Protein AF-A0A953I2N4-F1 (afdb_monomer)

Nearest PDB structures (foldseek):
  3jso-assembly1_B  TM=8.431E-01  e=2.921E-04  Escherichia coli K-12
  1lea-assembly1_A  TM=8.358E-01  e=4.656E-04  Escherichia coli
  3jsp-assembly1_B  TM=8.397E-01  e=4.656E-04  Escherichia coli K-12
  1leb-assembly1_A  TM=8.315E-01  e=4.356E-04  Escherichia coli
  1jhh-assembly1_A  TM=8.144E-01  e=6.078E-04  Escherichia coli

Secondary structure (DSSP, 8-state):
-----HHHHHHHHHHHHHHHHHHHHHHHHHHHS--HHHHHHHHHHHHHHHHHSSPPPHHHHHHHTT-S-HHHHHHHHHHHHHTTSEEE-SSSS-EEETT---

Radius of gyration: 18.56 Å; Cα contacts (8 Å, |Δi|>4): 96; chains: 1; bounding box: 41×24×60 Å

Sequence (102 aa):
MTLSYPEEALIDSLRRENARLQEENRLLRQLNDLTPAQRRVYQAIAELEQELGYAPTLRQIAERAGLRSTSTVHAHLQRLLQAGLIRRASRTVGYTTRGQAS

pLDDT: mean 81.41, std 12.89, ran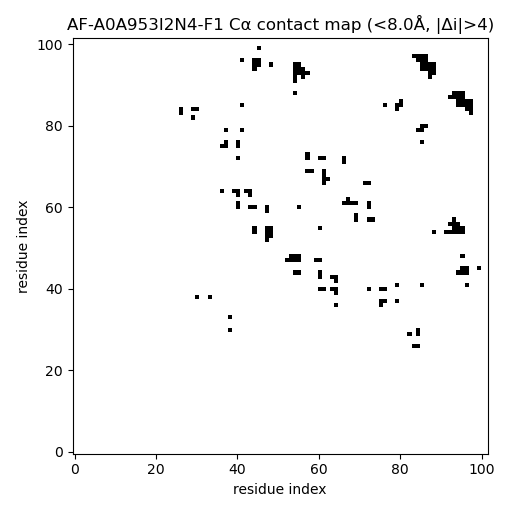ge [36.88, 92.81]

Foldseek 3Di:
DPDDDPVVVVVVVVVVVVVVVVVVVLLVVVLVVDDPLLVLLLVQQAVCCVVVVDFDALVSSCVSSVHPDSVVSVVSVVVCVVSVQWDQDPPDRGIHGDPPDD

Mean predicted aligned error: 8.47 Å

InterPro domains:
  IPR006199 LexA repressor, DNA-binding domain [PF01726] (32-90)
  IPR036388 Winged helix-like DNA-binding domain superfamily [G3DSA:1.10.10.10] (31-99)
  IPR036390 Winged helix DNA-binding domain superfamily [SSF46785] (33-90)

Structure (mmCIF, N/CA/C/O backbone):
data_AF-A0A953I2N4-F1
#
_entry.id   AF-A0A953I2N4-F1
#
loop_
_atom_site.group_PDB
_atom_site.id
_atom_site.type_symbol
_atom_site.label_atom_id
_atom_site.label_alt_id
_atom_site.label_comp_id
_atom_site.label_asym_id
_atom_site.label_entity_id
_atom_site.label_seq_id
_atom_site.pdbx_PDB_ins_code
_atom_site.Cartn_x
_atom_site.Cartn_y
_atom_site.Cartn_z
_atom_site.occupancy
_atom_site.B_iso_or_equiv
_atom_site.auth_seq_id
_atom_site.auth_comp_id
_atom_site.auth_asym_id
_atom_site.auth_atom_id
_atom_site.pdbx_PDB_model_num
ATOM 1 N N . MET A 1 1 ? 28.372 1.581 -45.383 1.00 40.59 1 MET A N 1
ATOM 2 C CA . MET A 1 1 ? 27.722 2.744 -44.741 1.00 40.59 1 MET A CA 1
ATOM 3 C C . MET A 1 1 ? 26.291 2.355 -44.440 1.00 40.59 1 MET A C 1
ATOM 5 O O . MET A 1 1 ? 25.446 2.433 -45.320 1.00 40.59 1 MET A O 1
ATOM 9 N N . THR A 1 2 ? 26.050 1.805 -43.254 1.00 51.09 2 THR A N 1
ATOM 10 C CA . THR A 1 2 ? 24.714 1.399 -42.811 1.00 51.09 2 THR A CA 1
ATOM 11 C C . THR A 1 2 ? 23.889 2.668 -42.638 1.00 51.09 2 THR A C 1
ATOM 13 O O . THR A 1 2 ? 24.232 3.521 -41.822 1.00 51.09 2 THR A O 1
ATOM 16 N N . LEU A 1 3 ? 22.872 2.838 -43.481 1.00 47.47 3 LEU A N 1
ATOM 17 C CA . LEU A 1 3 ? 21.905 3.922 -43.367 1.00 47.47 3 LEU A CA 1
ATOM 18 C C . LEU A 1 3 ? 21.273 3.835 -41.973 1.00 47.47 3 LEU A C 1
ATOM 20 O O . LEU A 1 3 ? 20.705 2.812 -41.605 1.00 47.47 3 LEU A O 1
ATOM 24 N N . SER A 1 4 ? 21.479 4.886 -41.184 1.00 60.59 4 SER A N 1
ATOM 25 C CA . SER A 1 4 ? 20.983 5.023 -39.817 1.00 60.59 4 SER A CA 1
ATOM 26 C C . SER A 1 4 ? 19.455 5.079 -39.856 1.00 60.59 4 SER A C 1
ATOM 28 O O . SER A 1 4 ? 18.898 6.015 -40.428 1.00 60.59 4 SER A O 1
ATOM 30 N N . TYR A 1 5 ? 18.786 4.052 -39.329 1.00 61.53 5 TYR A N 1
ATOM 31 C CA . TYR A 1 5 ? 17.336 3.893 -39.432 1.00 61.53 5 TYR A CA 1
ATOM 32 C C . TYR A 1 5 ? 16.599 4.790 -38.417 1.00 61.53 5 TYR A C 1
ATOM 34 O O . TYR A 1 5 ? 16.678 4.535 -37.215 1.00 61.53 5 TYR A O 1
ATOM 42 N N . PRO A 1 6 ? 15.806 5.785 -38.860 1.00 68.75 6 PRO A N 1
ATOM 43 C CA . PRO A 1 6 ? 14.877 6.511 -37.986 1.00 68.75 6 PRO A CA 1
ATOM 44 C C . PRO A 1 6 ? 13.735 5.614 -37.471 1.00 68.75 6 PRO A C 1
ATOM 46 O O . PRO A 1 6 ? 13.149 5.889 -36.426 1.00 68.75 6 PRO A O 1
ATOM 49 N N . GLU A 1 7 ? 13.442 4.517 -38.175 1.00 68.88 7 GLU A N 1
ATOM 50 C CA . GLU A 1 7 ? 12.411 3.549 -37.788 1.00 68.88 7 GLU A CA 1
ATOM 51 C C . GLU A 1 7 ? 12.805 2.702 -36.573 1.00 68.88 7 GLU A C 1
ATOM 53 O O . GLU A 1 7 ? 11.932 2.358 -35.782 1.00 68.88 7 GLU A O 1
ATOM 58 N N . GLU A 1 8 ? 14.094 2.416 -36.350 1.00 76.06 8 GLU A N 1
ATOM 59 C CA . GLU A 1 8 ? 14.515 1.657 -35.162 1.00 76.06 8 GLU A CA 1
ATOM 60 C C . GLU A 1 8 ? 14.233 2.427 -33.869 1.00 76.06 8 GLU A C 1
ATOM 62 O O . GLU A 1 8 ? 13.704 1.860 -32.914 1.00 76.06 8 GLU A O 1
ATOM 67 N N . ALA A 1 9 ? 14.479 3.741 -33.863 1.00 79.31 9 ALA A N 1
ATOM 68 C CA . ALA A 1 9 ? 14.148 4.598 -32.726 1.00 79.31 9 ALA A CA 1
ATOM 69 C C . ALA A 1 9 ? 12.632 4.636 -32.452 1.00 79.31 9 ALA A C 1
ATOM 71 O O . ALA A 1 9 ? 12.213 4.641 -31.292 1.00 79.31 9 ALA A O 1
ATOM 72 N N . LEU A 1 10 ? 11.805 4.625 -33.506 1.00 82.75 10 LEU A N 1
ATOM 73 C CA . LEU A 1 10 ? 10.347 4.563 -33.386 1.00 82.75 10 LEU A CA 1
ATOM 74 C C . LEU A 1 10 ? 9.876 3.202 -32.856 1.00 82.75 10 LEU A C 1
ATOM 76 O O . LEU A 1 10 ? 9.037 3.157 -31.958 1.00 82.75 10 LEU A O 1
ATOM 80 N N . ILE A 1 11 ? 10.433 2.100 -33.362 1.00 84.88 11 ILE A N 1
ATOM 81 C CA . ILE A 1 11 ? 10.139 0.739 -32.893 1.00 84.88 11 ILE A CA 1
ATOM 82 C C . ILE A 1 11 ? 10.521 0.592 -31.417 1.00 84.88 11 ILE A C 1
ATOM 84 O O . ILE A 1 11 ? 9.737 0.066 -30.627 1.00 84.88 11 ILE A O 1
ATOM 88 N N . ASP A 1 12 ? 11.687 1.094 -31.017 1.00 87.00 12 ASP A N 1
ATOM 89 C CA . ASP A 1 12 ? 12.129 1.067 -29.625 1.00 87.00 12 ASP A CA 1
ATOM 90 C C . ASP A 1 12 ? 11.273 1.962 -28.725 1.00 87.00 12 ASP A C 1
ATOM 92 O O . ASP A 1 12 ? 10.950 1.568 -27.602 1.00 87.00 12 ASP A O 1
ATOM 96 N N . SER A 1 13 ? 10.847 3.131 -29.210 1.00 86.75 13 SER A N 1
ATOM 97 C CA . SER A 1 13 ? 9.887 3.987 -28.506 1.00 86.75 13 SER A CA 1
ATOM 98 C C . SER A 1 13 ? 8.550 3.270 -28.299 1.00 86.75 13 SER A C 1
ATOM 100 O O . SER A 1 13 ? 8.080 3.181 -27.163 1.00 86.75 13 SER A O 1
ATOM 102 N N . LEU A 1 14 ? 7.986 2.662 -29.350 1.00 86.62 14 LEU A N 1
ATOM 103 C CA . LEU A 1 14 ? 6.750 1.882 -29.255 1.00 86.62 14 LEU A CA 1
ATOM 104 C C . LEU A 1 14 ? 6.895 0.689 -28.309 1.00 86.62 14 LEU A C 1
ATOM 106 O O . LEU A 1 14 ? 5.969 0.389 -27.561 1.00 86.62 14 LEU A O 1
ATOM 110 N N . ARG A 1 15 ? 8.029 -0.017 -28.327 1.00 90.12 15 ARG A N 1
ATOM 111 C CA . ARG A 1 15 ? 8.288 -1.146 -27.418 1.00 90.12 15 ARG A CA 1
ATOM 112 C C . ARG A 1 15 ? 8.321 -0.696 -25.962 1.00 90.12 15 ARG A C 1
ATOM 114 O O . ARG A 1 15 ? 7.709 -1.349 -25.120 1.00 90.12 15 ARG A O 1
ATOM 121 N N . ARG A 1 16 ? 8.998 0.420 -25.670 1.00 87.25 16 ARG A N 1
ATOM 122 C CA . ARG A 1 16 ? 9.036 1.012 -24.323 1.00 87.25 16 ARG A CA 1
ATOM 123 C C . ARG A 1 16 ? 7.642 1.419 -23.861 1.00 87.25 16 ARG A C 1
ATOM 125 O O . ARG A 1 16 ? 7.259 1.085 -22.743 1.00 87.25 16 ARG A O 1
ATOM 132 N N . GLU A 1 17 ? 6.881 2.081 -24.727 1.00 89.31 17 GLU A N 1
ATOM 133 C CA . GLU A 1 17 ? 5.533 2.531 -24.385 1.00 89.31 17 GLU A CA 1
ATOM 134 C C . GLU A 1 17 ? 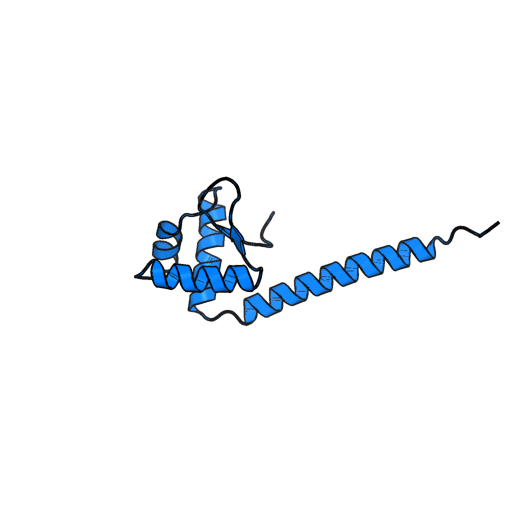4.572 1.353 -24.196 1.00 89.31 17 GLU A C 1
ATOM 136 O O . GLU A 1 17 ? 3.840 1.306 -23.212 1.00 89.31 17 GLU A O 1
ATOM 141 N N . ASN A 1 18 ? 4.634 0.330 -25.050 1.00 90.31 18 ASN A N 1
ATOM 142 C CA . ASN A 1 18 ? 3.845 -0.887 -24.855 1.00 90.31 18 ASN A CA 1
ATOM 143 C C . ASN A 1 18 ? 4.194 -1.599 -23.543 1.00 90.31 18 ASN A C 1
ATOM 145 O O . ASN A 1 18 ? 3.292 -2.029 -22.829 1.00 90.31 18 ASN A O 1
ATOM 149 N N . ALA A 1 19 ? 5.479 -1.700 -23.192 1.00 86.25 19 ALA A N 1
ATOM 150 C CA . ALA A 1 19 ? 5.895 -2.296 -21.924 1.00 86.25 19 ALA A CA 1
ATOM 151 C C . ALA A 1 19 ? 5.359 -1.505 -20.717 1.00 86.25 19 ALA A C 1
ATOM 153 O O . ALA A 1 19 ? 4.882 -2.100 -19.748 1.00 86.25 19 ALA A O 1
ATOM 154 N N . ARG A 1 20 ? 5.374 -0.167 -20.792 1.00 88.44 20 ARG A N 1
ATOM 155 C CA . ARG A 1 20 ? 4.759 0.705 -19.784 1.00 88.44 20 ARG A CA 1
ATOM 156 C C . ARG A 1 20 ? 3.258 0.438 -19.663 1.00 88.44 20 ARG A C 1
ATOM 158 O O . ARG A 1 20 ? 2.777 0.196 -18.558 1.00 88.44 20 ARG A O 1
ATOM 165 N N . LEU A 1 21 ? 2.537 0.447 -20.783 1.00 86.19 21 LEU A N 1
ATOM 166 C CA . LEU A 1 21 ? 1.089 0.226 -20.817 1.00 86.19 21 LEU A CA 1
ATOM 167 C C . LEU A 1 21 ? 0.707 -1.160 -20.291 1.00 86.19 21 LEU A C 1
ATOM 169 O O . LEU A 1 21 ? -0.313 -1.310 -19.620 1.00 86.19 21 LEU A O 1
ATOM 173 N N . GLN A 1 22 ? 1.509 -2.185 -20.575 1.00 85.50 22 GLN A N 1
ATOM 174 C CA . GLN A 1 22 ? 1.291 -3.530 -20.046 1.00 85.50 22 GLN A CA 1
ATOM 175 C C . GLN A 1 22 ? 1.432 -3.577 -18.522 1.00 85.50 22 GLN A C 1
ATOM 177 O O . GLN A 1 22 ? 0.599 -4.199 -17.859 1.00 85.50 22 GLN A O 1
ATOM 182 N N . GLU A 1 23 ? 2.435 -2.901 -17.958 1.00 83.06 23 GLU A N 1
ATOM 183 C CA . GLU A 1 23 ? 2.595 -2.808 -16.504 1.00 83.06 23 GLU A CA 1
ATOM 184 C C . GLU A 1 23 ? 1.446 -2.014 -15.864 1.00 83.06 23 GLU A C 1
ATOM 186 O O . GLU A 1 23 ? 0.892 -2.439 -14.852 1.00 83.06 23 GLU A O 1
ATOM 191 N N . GLU A 1 24 ? 1.014 -0.911 -16.474 1.00 81.38 24 GLU A N 1
ATOM 192 C CA . GLU A 1 24 ? -0.131 -0.138 -15.984 1.00 81.38 24 GLU A CA 1
ATOM 193 C C . GLU A 1 24 ? -1.423 -0.969 -15.984 1.00 81.38 24 GLU A C 1
ATOM 195 O O . GLU A 1 24 ? -2.106 -1.075 -14.963 1.00 81.38 24 GLU A O 1
ATOM 200 N N . ASN A 1 25 ? -1.721 -1.654 -17.093 1.00 85.12 25 ASN A N 1
ATOM 201 C CA . ASN A 1 25 ? -2.879 -2.545 -17.191 1.00 85.12 25 ASN A CA 1
ATOM 202 C C . ASN A 1 25 ? -2.830 -3.679 -16.164 1.00 85.12 25 ASN A C 1
ATOM 204 O O . ASN A 1 25 ? -3.862 -4.085 -15.625 1.00 85.12 25 ASN A O 1
ATOM 208 N N . ARG A 1 26 ? -1.636 -4.200 -15.874 1.00 87.00 26 ARG A N 1
ATOM 209 C CA . ARG A 1 26 ? -1.446 -5.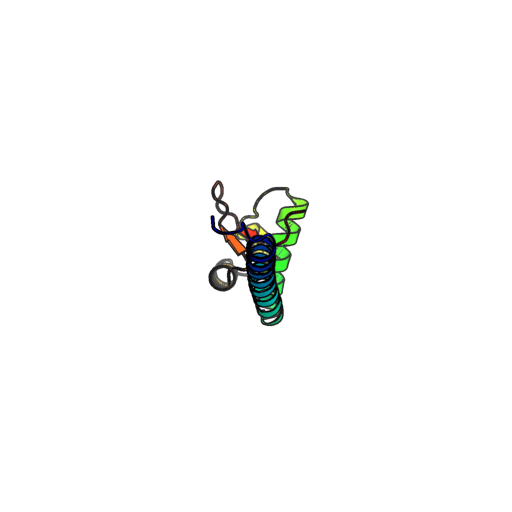215 -14.839 1.00 87.00 26 ARG A CA 1
ATOM 210 C C . ARG A 1 26 ? -1.818 -4.675 -13.457 1.00 87.00 26 ARG A C 1
ATOM 212 O O . ARG A 1 26 ? -2.568 -5.347 -12.750 1.00 87.00 26 ARG A O 1
ATOM 219 N N . LEU A 1 27 ? -1.354 -3.479 -13.091 1.00 82.50 27 LEU A N 1
ATOM 220 C CA . LEU A 1 27 ? -1.680 -2.856 -11.801 1.00 82.50 27 LEU A CA 1
ATOM 221 C C . LEU A 1 27 ? -3.184 -2.580 -11.673 1.00 82.50 27 LEU A C 1
ATOM 223 O O . LEU A 1 27 ? -3.783 -2.891 -10.644 1.00 82.50 27 LEU A O 1
ATOM 227 N N . LEU A 1 28 ? -3.813 -2.064 -12.734 1.00 80.62 28 LEU A N 1
ATOM 228 C CA . LEU A 1 28 ? -5.255 -1.802 -12.772 1.00 80.62 28 LEU A CA 1
ATOM 229 C C . LEU A 1 28 ? -6.085 -3.075 -12.559 1.00 80.62 28 LEU A C 1
ATOM 231 O O . LEU A 1 28 ? -7.052 -3.064 -11.796 1.00 80.62 28 LEU A O 1
ATOM 235 N N . ARG A 1 29 ? -5.685 -4.194 -13.175 1.00 83.31 29 ARG A N 1
ATOM 236 C CA . ARG A 1 29 ? -6.325 -5.500 -12.940 1.00 83.31 29 ARG A CA 1
ATOM 237 C C . ARG A 1 29 ? -6.190 -5.933 -11.481 1.00 83.31 29 ARG A C 1
ATOM 239 O O . ARG A 1 29 ? -7.187 -6.272 -10.855 1.00 83.31 29 ARG A O 1
ATOM 246 N N . GLN A 1 30 ? -4.994 -5.819 -10.906 1.00 82.75 30 GLN A N 1
ATOM 247 C CA . GLN A 1 30 ? -4.759 -6.178 -9.504 1.00 82.75 30 GLN A CA 1
ATOM 248 C C . GLN A 1 30 ? -5.549 -5.306 -8.516 1.00 82.75 30 GLN A C 1
ATOM 250 O O . GLN A 1 30 ? -5.974 -5.808 -7.478 1.00 82.75 30 GLN A O 1
ATOM 255 N N . LEU A 1 31 ? -5.772 -4.023 -8.824 1.00 81.12 31 LEU A N 1
ATOM 256 C CA . LEU A 1 31 ? -6.631 -3.134 -8.028 1.00 81.12 31 LEU A CA 1
ATOM 257 C C . LEU A 1 31 ? -8.115 -3.533 -8.081 1.00 81.12 31 LEU A C 1
ATOM 259 O O . LEU A 1 31 ? -8.847 -3.325 -7.105 1.00 81.12 31 LEU A O 1
ATOM 263 N N . ASN A 1 32 ? -8.565 -4.097 -9.202 1.00 83.50 32 ASN A N 1
ATOM 264 C CA . ASN A 1 32 ? -9.924 -4.619 -9.346 1.00 83.50 32 ASN A CA 1
ATOM 265 C C . ASN A 1 32 ? -10.120 -5.953 -8.617 1.00 83.50 32 ASN A C 1
ATOM 267 O O . ASN A 1 32 ? -11.198 -6.175 -8.073 1.00 83.50 32 ASN A O 1
ATOM 271 N N . ASP A 1 33 ? -9.076 -6.776 -8.515 1.00 86.50 33 ASP A N 1
ATOM 272 C CA . ASP A 1 33 ? -9.118 -8.061 -7.803 1.00 86.50 33 ASP A CA 1
ATOM 273 C C . ASP A 1 33 ? -9.012 -7.920 -6.269 1.00 86.50 33 ASP A C 1
ATOM 275 O O . ASP A 1 33 ? -9.066 -8.909 -5.531 1.00 86.50 33 ASP A O 1
ATOM 279 N N . LEU A 1 34 ? -8.857 -6.696 -5.750 1.00 88.12 34 LEU A N 1
ATOM 280 C CA . LEU A 1 34 ? -8.794 -6.461 -4.311 1.00 88.12 34 LEU A CA 1
ATOM 281 C C . LEU A 1 34 ? -10.126 -6.767 -3.630 1.00 88.12 34 LEU A C 1
ATOM 283 O O . LEU A 1 34 ? -11.174 -6.210 -3.958 1.00 88.12 34 LEU A O 1
ATOM 287 N N . THR A 1 35 ? -10.056 -7.554 -2.559 1.00 90.44 35 THR A N 1
ATOM 288 C CA . THR A 1 35 ? -11.195 -7.728 -1.652 1.00 90.44 35 THR A CA 1
ATOM 289 C C . THR A 1 35 ? -11.610 -6.384 -1.031 1.00 90.44 35 THR A C 1
ATOM 291 O O . THR A 1 35 ? -10.766 -5.496 -0.851 1.00 90.44 35 THR A O 1
ATOM 294 N N . PRO A 1 36 ? -12.871 -6.226 -0.585 1.00 88.38 36 PRO A N 1
ATOM 295 C CA . PRO A 1 36 ? -13.333 -4.986 0.047 1.00 88.38 36 PRO A CA 1
ATOM 296 C C . PRO A 1 36 ? -12.499 -4.547 1.261 1.00 88.38 36 PRO A C 1
ATOM 298 O O . PRO A 1 36 ? -12.391 -3.359 1.553 1.00 88.38 36 PRO A O 1
ATOM 301 N N . ALA A 1 37 ? -11.899 -5.492 1.992 1.00 87.19 37 ALA A N 1
ATOM 302 C CA . ALA A 1 37 ? -10.991 -5.185 3.097 1.00 87.19 37 ALA A CA 1
ATOM 303 C C . ALA A 1 37 ? -9.634 -4.655 2.600 1.00 87.19 37 ALA A C 1
ATOM 305 O O . ALA A 1 37 ? -9.132 -3.664 3.124 1.00 87.19 37 ALA A O 1
ATOM 306 N N . GLN A 1 38 ? -9.056 -5.267 1.562 1.00 89.56 38 GLN A N 1
ATOM 307 C CA . GLN A 1 38 ? -7.797 -4.801 0.973 1.00 89.56 38 GLN A CA 1
ATOM 308 C C . GLN A 1 38 ? -7.947 -3.438 0.301 1.00 89.56 38 GLN A C 1
ATOM 310 O O . GLN A 1 38 ? -7.070 -2.594 0.460 1.00 89.56 38 GLN A O 1
ATOM 315 N N . ARG A 1 39 ? -9.062 -3.203 -0.403 1.00 90.75 39 ARG A N 1
ATOM 316 C CA . ARG A 1 39 ? -9.359 -1.905 -1.017 1.00 90.75 39 ARG A CA 1
ATOM 317 C C . ARG A 1 39 ? -9.460 -0.802 0.037 1.00 90.75 39 ARG A C 1
ATOM 319 O O . ARG A 1 39 ? -8.860 0.247 -0.156 1.00 90.75 39 ARG A O 1
ATOM 326 N N . ARG A 1 40 ? -10.111 -1.064 1.178 1.00 91.25 40 ARG A N 1
ATOM 327 C CA . ARG A 1 40 ? -10.150 -0.120 2.310 1.00 91.25 40 ARG A CA 1
ATOM 328 C C . ARG A 1 40 ? -8.764 0.202 2.862 1.00 91.25 40 ARG A C 1
ATOM 330 O O . ARG A 1 40 ? -8.469 1.361 3.109 1.00 91.25 40 ARG A O 1
ATOM 337 N N . VAL A 1 41 ? -7.901 -0.803 3.025 1.00 91.75 41 VAL A N 1
ATOM 338 C CA . VAL A 1 41 ? -6.513 -0.581 3.468 1.00 91.75 41 VAL A CA 1
ATOM 339 C C . VAL A 1 41 ? -5.731 0.239 2.440 1.00 91.75 41 VAL A C 1
ATOM 341 O O . VAL A 1 41 ? -5.012 1.155 2.819 1.00 91.75 41 VAL A O 1
ATOM 344 N N . TYR A 1 42 ? -5.884 -0.055 1.148 1.00 91.12 42 TYR A N 1
ATOM 345 C CA . TYR A 1 42 ? -5.234 0.699 0.076 1.00 91.12 42 TYR A CA 1
ATOM 346 C C . TYR A 1 42 ? -5.692 2.166 0.041 1.00 91.12 42 TYR A C 1
ATOM 348 O O . TYR A 1 42 ? -4.857 3.066 0.011 1.00 91.12 42 TYR A O 1
ATOM 356 N N . GLN A 1 43 ? -7.005 2.405 0.111 1.00 91.44 43 GLN A N 1
ATOM 357 C CA . GLN A 1 43 ? -7.589 3.749 0.169 1.00 91.44 43 GLN A CA 1
ATOM 358 C C . GLN A 1 43 ? -7.126 4.510 1.408 1.00 91.44 43 GLN A C 1
ATOM 360 O O . GLN A 1 43 ? -6.685 5.644 1.282 1.00 91.44 43 GLN A O 1
ATOM 365 N N . ALA A 1 44 ? -7.116 3.863 2.576 1.00 92.81 44 ALA A N 1
ATOM 366 C CA . ALA A 1 44 ? -6.621 4.471 3.804 1.00 92.81 44 ALA A CA 1
ATOM 367 C C . ALA A 1 44 ? -5.174 4.964 3.666 1.00 92.81 44 ALA A C 1
ATOM 369 O O . ALA A 1 44 ? -4.855 6.047 4.140 1.00 92.81 44 ALA A O 1
ATOM 370 N N . ILE A 1 45 ? -4.298 4.193 3.010 1.00 90.62 45 ILE A N 1
ATOM 371 C CA . ILE A 1 45 ? -2.913 4.618 2.763 1.00 90.62 45 ILE A CA 1
ATOM 372 C C . ILE A 1 45 ? -2.888 5.842 1.845 1.00 90.62 45 ILE A C 1
ATOM 374 O O . ILE A 1 45 ? -2.226 6.816 2.183 1.00 90.62 45 ILE A O 1
ATOM 378 N N . ALA A 1 46 ? -3.611 5.795 0.722 1.00 90.06 46 ALA A N 1
ATOM 379 C CA . ALA A 1 46 ? -3.643 6.884 -0.254 1.00 90.06 46 ALA A CA 1
ATOM 380 C C . ALA A 1 46 ? -4.190 8.189 0.346 1.00 90.06 46 ALA A C 1
ATOM 382 O O . ALA A 1 46 ? -3.580 9.241 0.193 1.00 90.06 46 ALA A O 1
ATOM 383 N N . GLU A 1 47 ? -5.313 8.120 1.061 1.00 91.44 47 GLU A N 1
ATOM 384 C CA . GLU A 1 47 ? -5.933 9.276 1.712 1.00 91.44 47 GLU A CA 1
ATOM 385 C C . GLU A 1 47 ? -5.020 9.868 2.783 1.00 91.44 47 GLU A C 1
ATOM 387 O O . GLU A 1 47 ? -4.785 11.071 2.793 1.00 91.44 47 GLU A O 1
ATOM 392 N N . LEU A 1 48 ? -4.455 9.032 3.660 1.00 91.31 48 LEU A N 1
ATOM 393 C CA . LEU A 1 48 ? -3.564 9.513 4.713 1.00 91.31 48 LEU A CA 1
ATOM 394 C C . LEU A 1 48 ? -2.271 10.104 4.139 1.00 91.31 48 LEU A C 1
ATOM 396 O O . LEU A 1 48 ? -1.768 11.078 4.681 1.00 91.31 48 LEU A O 1
ATOM 400 N N . GLU A 1 49 ? -1.732 9.546 3.055 1.00 88.25 49 GLU A N 1
ATOM 401 C CA . GLU A 1 49 ? -0.562 10.102 2.367 1.00 88.25 49 GLU A CA 1
ATOM 402 C C . GLU A 1 49 ? -0.860 11.500 1.797 1.00 88.25 49 GLU A C 1
ATOM 404 O O . GLU A 1 49 ? -0.059 12.417 1.981 1.00 88.25 49 GLU A O 1
ATOM 409 N N . GLN A 1 50 ? -2.036 11.681 1.186 1.00 87.75 50 GLN A N 1
ATOM 410 C CA . GLN A 1 50 ? -2.501 12.973 0.665 1.00 87.75 50 GLN A CA 1
ATOM 411 C C . GLN A 1 50 ? -2.793 13.991 1.779 1.00 87.75 50 GLN A C 1
ATOM 413 O O . GLN A 1 50 ? -2.445 15.161 1.651 1.00 87.75 50 GLN A O 1
ATOM 418 N N . GLU A 1 51 ? -3.407 13.560 2.882 1.00 89.50 51 GLU A N 1
ATOM 419 C CA . GLU A 1 51 ? -3.774 14.434 4.003 1.00 89.50 51 GLU A CA 1
ATOM 420 C C . GLU A 1 51 ? -2.574 14.848 4.860 1.00 89.50 51 GLU A C 1
ATOM 422 O 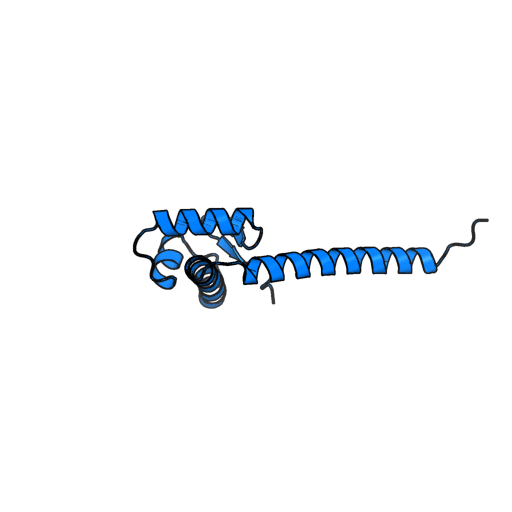O . GLU A 1 51 ? -2.495 15.985 5.322 1.00 89.50 51 GLU A O 1
ATOM 427 N N . LEU A 1 52 ? -1.654 13.917 5.117 1.00 87.44 52 LEU A N 1
ATOM 428 C CA . LEU A 1 52 ? -0.550 14.118 6.052 1.00 87.44 52 LEU A CA 1
ATOM 429 C C . LEU A 1 52 ? 0.717 14.636 5.364 1.00 87.44 52 LEU A C 1
ATOM 431 O O . LEU A 1 52 ? 1.581 15.209 6.027 1.00 87.44 52 LEU A O 1
ATOM 435 N N . GLY A 1 53 ? 0.865 14.402 4.057 1.00 85.69 53 GLY A N 1
ATOM 436 C CA . GLY A 1 53 ? 2.091 14.700 3.312 1.00 85.69 53 GLY A CA 1
ATOM 437 C C . GLY A 1 53 ? 3.268 13.780 3.666 1.00 85.69 53 GLY A C 1
ATOM 438 O O . GLY A 1 53 ? 4.410 14.061 3.301 1.00 85.69 53 GLY A O 1
ATOM 439 N N . TYR A 1 54 ? 3.019 12.689 4.396 1.00 83.75 54 TYR A N 1
ATOM 440 C CA . TYR A 1 54 ? 4.012 11.678 4.753 1.00 83.75 54 TYR A CA 1
ATOM 441 C C . TYR A 1 54 ? 3.397 10.276 4.785 1.00 83.75 54 TYR A C 1
ATOM 443 O O . TYR A 1 54 ? 2.185 10.102 4.885 1.00 83.75 54 TYR A O 1
ATOM 451 N N . ALA A 1 55 ? 4.255 9.254 4.730 1.00 85.25 55 ALA A N 1
ATOM 452 C CA . ALA A 1 55 ? 3.819 7.863 4.724 1.00 85.25 55 ALA A CA 1
ATOM 453 C C . ALA A 1 55 ? 3.150 7.476 6.066 1.00 85.25 55 ALA A C 1
ATOM 455 O O . ALA A 1 55 ? 3.811 7.550 7.109 1.00 85.25 55 ALA A O 1
ATOM 456 N N . PRO A 1 56 ? 1.884 7.019 6.071 1.00 86.81 56 PRO A N 1
ATOM 457 C CA . PRO A 1 56 ? 1.151 6.714 7.295 1.00 86.81 56 PRO A CA 1
ATOM 458 C C . PRO A 1 56 ? 1.688 5.485 8.032 1.00 86.81 56 PRO A C 1
ATOM 460 O O . PRO A 1 56 ? 2.200 4.530 7.440 1.00 86.81 56 PRO A O 1
ATOM 463 N N . THR A 1 57 ? 1.509 5.486 9.352 1.00 88.31 57 THR A N 1
ATOM 464 C CA . THR A 1 57 ? 1.877 4.372 10.233 1.00 88.31 57 THR A CA 1
ATOM 465 C C . THR A 1 57 ? 0.824 3.261 10.236 1.00 88.31 57 THR A C 1
ATOM 467 O O . THR A 1 57 ? -0.349 3.473 9.931 1.00 88.31 57 THR A O 1
ATOM 470 N N . LEU A 1 58 ? 1.217 2.060 10.679 1.00 87.50 58 LEU A N 1
ATOM 471 C CA . LEU A 1 58 ? 0.318 0.903 10.804 1.00 87.50 58 LEU A CA 1
ATOM 472 C C . LEU A 1 58 ? -0.941 1.200 11.641 1.00 87.50 58 LEU A C 1
ATOM 474 O O . LEU A 1 58 ? -2.016 0.697 11.323 1.00 87.50 58 LEU A O 1
ATOM 478 N N . ARG A 1 59 ? -0.806 2.002 12.707 1.00 87.25 59 ARG A N 1
ATOM 479 C CA . ARG A 1 59 ? -1.925 2.393 13.578 1.00 87.25 59 ARG A CA 1
ATOM 480 C C . ARG A 1 59 ? -2.902 3.324 12.864 1.00 87.25 59 ARG A C 1
ATOM 482 O O . ARG A 1 59 ? -4.089 3.029 12.859 1.00 87.25 59 ARG A O 1
ATOM 489 N N . GLN A 1 60 ? -2.400 4.361 12.195 1.00 89.88 60 GLN A N 1
ATOM 490 C CA . GLN A 1 60 ? -3.235 5.289 11.423 1.00 89.88 60 GLN A CA 1
ATOM 491 C C . GLN A 1 60 ? -3.999 4.559 10.308 1.00 89.88 60 GLN A C 1
ATOM 493 O O . GLN A 1 60 ? -5.192 4.782 10.121 1.00 89.88 60 GLN A O 1
ATOM 498 N N . ILE A 1 61 ? -3.338 3.618 9.621 1.00 90.88 61 ILE A N 1
ATOM 499 C CA . ILE A 1 61 ? -3.977 2.783 8.593 1.00 90.88 61 ILE A CA 1
ATOM 500 C C . ILE A 1 61 ? -5.081 1.909 9.208 1.00 90.88 61 ILE A C 1
ATOM 502 O O . ILE A 1 61 ? -6.148 1.773 8.616 1.00 90.88 61 ILE A O 1
ATOM 506 N N . ALA A 1 62 ? -4.849 1.318 10.386 1.00 90.81 62 ALA A N 1
ATOM 507 C CA . ALA A 1 62 ? -5.842 0.491 11.073 1.00 90.81 62 ALA A CA 1
ATOM 508 C C . ALA A 1 62 ? -7.096 1.289 11.457 1.00 90.81 62 ALA A C 1
ATOM 510 O O . ALA A 1 62 ? -8.213 0.838 11.197 1.00 90.81 62 ALA A O 1
ATOM 511 N N . GLU A 1 63 ? -6.897 2.479 12.028 1.00 91.19 63 GLU A N 1
ATOM 512 C CA . GLU A 1 63 ? -7.971 3.392 12.422 1.00 91.19 63 GLU A CA 1
ATOM 513 C C . GLU A 1 63 ? -8.783 3.846 11.207 1.00 91.19 63 GLU A C 1
ATOM 515 O O . GLU A 1 63 ? -10.002 3.673 11.188 1.00 91.19 63 GLU A O 1
ATOM 520 N N . ARG A 1 64 ? -8.116 4.327 10.150 1.00 92.12 64 ARG A N 1
ATOM 521 C CA . ARG A 1 64 ? -8.785 4.792 8.926 1.00 92.12 64 ARG A CA 1
ATOM 522 C C . ARG A 1 64 ? -9.514 3.670 8.187 1.00 92.12 64 ARG A C 1
ATOM 524 O O . ARG A 1 64 ? -10.628 3.868 7.718 1.00 92.12 64 ARG A O 1
ATOM 531 N N . ALA A 1 65 ? -8.925 2.476 8.111 1.00 89.31 65 ALA A N 1
ATOM 532 C CA . ALA A 1 65 ? -9.553 1.326 7.460 1.00 89.31 65 ALA A CA 1
ATOM 533 C C . ALA A 1 65 ? -10.707 0.707 8.283 1.00 89.31 65 ALA A C 1
ATOM 535 O O . ALA A 1 65 ? -11.376 -0.217 7.802 1.00 89.31 65 ALA A O 1
ATOM 536 N N . GLY A 1 66 ? -10.936 1.175 9.519 1.00 87.94 66 GLY A N 1
ATOM 537 C CA . GLY A 1 66 ? -11.947 0.637 10.430 1.00 87.94 66 GLY A CA 1
ATOM 538 C C . GLY A 1 66 ? -11.647 -0.796 10.880 1.00 87.94 66 GLY A C 1
ATOM 539 O O . GLY A 1 66 ? -12.565 -1.590 11.097 1.00 87.94 66 GLY A O 1
ATOM 540 N N . LEU A 1 67 ? -10.365 -1.164 10.970 1.00 86.94 67 LEU A N 1
ATOM 541 C CA . LEU A 1 67 ? -9.922 -2.509 11.327 1.00 86.94 67 LEU A CA 1
ATOM 542 C C . LEU A 1 67 ? -9.480 -2.558 12.792 1.00 86.94 67 LEU A C 1
ATOM 544 O O . LEU A 1 67 ? -8.605 -1.820 13.228 1.00 86.94 67 LEU A O 1
ATOM 548 N N . ARG A 1 68 ? -10.061 -3.493 13.553 1.00 79.81 68 ARG A N 1
ATOM 549 C CA . ARG A 1 68 ? -9.844 -3.611 15.006 1.00 79.81 68 ARG A CA 1
ATOM 550 C C . ARG A 1 68 ? -8.449 -4.101 15.406 1.00 79.81 68 ARG A C 1
ATOM 552 O O . ARG A 1 68 ? -8.047 -3.890 16.543 1.00 79.81 68 ARG A O 1
ATOM 559 N N . SER A 1 69 ? -7.733 -4.790 14.514 1.00 82.19 69 SER A N 1
ATOM 560 C CA . SER A 1 69 ? -6.438 -5.402 14.830 1.00 82.19 69 SER A CA 1
ATOM 561 C C . SER A 1 69 ? -5.365 -5.048 13.808 1.00 82.19 69 SER A C 1
ATOM 563 O O . SER A 1 69 ? -5.506 -5.296 12.606 1.00 82.19 69 SER A O 1
ATOM 565 N N . THR A 1 70 ? -4.237 -4.555 14.317 1.00 84.12 70 THR A N 1
ATOM 566 C CA . THR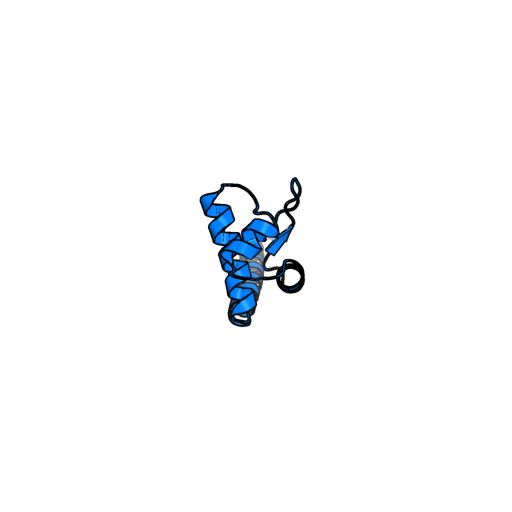 A 1 70 ? -3.017 -4.275 13.550 1.00 84.12 70 THR A CA 1
ATOM 567 C C . THR A 1 70 ? -2.453 -5.526 12.870 1.00 84.12 70 THR A C 1
ATOM 569 O O . THR A 1 70 ? -1.844 -5.411 11.809 1.00 84.12 70 THR A O 1
ATOM 572 N N . SER A 1 71 ? -2.709 -6.728 13.400 1.00 85.88 71 SER A N 1
ATOM 573 C CA . SER A 1 71 ? -2.306 -8.000 12.780 1.00 85.88 71 SER A CA 1
ATOM 574 C C . SER A 1 71 ? -3.066 -8.281 11.480 1.00 85.88 71 SER A C 1
ATOM 576 O O . SER A 1 71 ? -2.476 -8.739 10.501 1.00 85.88 71 SER A O 1
ATOM 578 N N . THR A 1 72 ? -4.364 -7.959 11.435 1.00 85.94 72 THR A N 1
ATOM 579 C CA . THR A 1 72 ? -5.183 -8.102 10.215 1.00 85.94 72 THR A CA 1
ATOM 580 C C . THR A 1 72 ? -4.728 -7.107 9.149 1.00 85.94 72 THR A C 1
ATOM 582 O O . THR A 1 72 ? -4.531 -7.468 7.990 1.00 85.94 72 THR A O 1
ATOM 585 N N . VAL A 1 73 ? -4.455 -5.868 9.563 1.00 88.50 73 VAL A N 1
ATOM 586 C CA . VAL A 1 73 ? -3.895 -4.822 8.695 1.00 88.50 73 VAL A CA 1
ATOM 587 C C . VAL A 1 73 ? -2.545 -5.257 8.129 1.00 88.50 73 VAL A C 1
ATOM 589 O O . VAL A 1 73 ? -2.327 -5.154 6.925 1.00 88.50 73 VAL A O 1
ATOM 592 N N . HIS A 1 74 ? -1.662 -5.821 8.961 1.00 89.25 74 HIS A N 1
ATOM 593 C CA . HIS A 1 74 ? -0.368 -6.330 8.513 1.00 89.25 74 HIS A CA 1
ATOM 594 C C . HIS A 1 74 ? -0.517 -7.397 7.420 1.00 89.25 74 HIS A C 1
ATOM 596 O O . HIS A 1 74 ? 0.160 -7.326 6.397 1.00 89.25 74 HIS A O 1
ATOM 602 N N . ALA A 1 75 ? -1.440 -8.349 7.582 1.00 90.50 75 ALA A N 1
ATOM 603 C CA . ALA A 1 75 ? -1.691 -9.384 6.580 1.00 90.50 75 ALA A CA 1
ATOM 604 C C . ALA A 1 75 ? -2.210 -8.815 5.244 1.00 90.50 75 ALA A C 1
ATOM 606 O O . ALA A 1 75 ? -1.843 -9.315 4.176 1.00 90.50 75 ALA A O 1
ATOM 607 N N . HIS A 1 76 ? -3.045 -7.772 5.279 1.00 91.25 76 HIS A N 1
ATOM 608 C CA . HIS A 1 76 ? -3.490 -7.076 4.068 1.00 91.25 76 HIS A CA 1
ATOM 609 C C . HIS A 1 76 ? -2.353 -6.289 3.408 1.00 91.25 76 HIS A C 1
ATOM 611 O O . HIS A 1 76 ? -2.185 -6.384 2.194 1.00 91.25 76 HIS A O 1
ATOM 617 N N . LEU A 1 77 ? -1.526 -5.591 4.192 1.00 90.38 77 LEU A N 1
ATOM 618 C CA . LEU A 1 77 ? -0.355 -4.864 3.695 1.00 90.38 77 LEU A CA 1
ATOM 619 C C . LEU A 1 77 ? 0.651 -5.790 3.010 1.00 90.38 77 LEU A C 1
ATOM 621 O O . LEU A 1 77 ? 1.136 -5.464 1.933 1.00 90.38 77 LEU A O 1
ATOM 625 N N . GLN A 1 78 ? 0.928 -6.966 3.581 1.00 89.62 78 GLN A N 1
ATOM 626 C CA . GLN A 1 78 ? 1.812 -7.956 2.955 1.00 89.62 78 GLN A CA 1
ATOM 627 C C . GLN A 1 78 ? 1.292 -8.397 1.584 1.00 89.62 78 GLN A C 1
ATOM 629 O O . GLN A 1 78 ? 2.056 -8.445 0.623 1.00 89.62 78 GLN A O 1
ATOM 634 N N . ARG A 1 79 ? -0.018 -8.645 1.458 1.00 89.50 79 ARG A N 1
ATOM 635 C CA . ARG A 1 79 ? -0.631 -8.987 0.164 1.00 89.50 79 ARG A CA 1
ATOM 636 C C . ARG A 1 79 ? -0.541 -7.839 -0.843 1.00 89.50 79 ARG A C 1
ATOM 638 O O . ARG A 1 79 ? -0.238 -8.083 -2.004 1.00 89.50 79 ARG A O 1
ATOM 645 N N . LEU A 1 80 ? -0.758 -6.598 -0.406 1.00 88.88 80 LEU A N 1
ATOM 646 C CA . LEU A 1 80 ? -0.631 -5.413 -1.265 1.00 88.88 80 LEU A CA 1
ATOM 647 C C . LEU A 1 80 ? 0.826 -5.161 -1.705 1.00 88.88 80 LEU A C 1
ATOM 649 O O . LEU A 1 80 ? 1.054 -4.757 -2.843 1.00 88.88 80 LEU A O 1
ATOM 653 N N . LEU A 1 81 ? 1.811 -5.438 -0.840 1.00 89.31 81 LEU A N 1
ATOM 654 C CA . LEU A 1 81 ? 3.241 -5.386 -1.176 1.00 89.31 81 LEU A CA 1
ATOM 655 C C . LEU A 1 81 ? 3.613 -6.452 -2.210 1.00 89.31 81 LEU A C 1
ATOM 657 O O . LEU A 1 81 ? 4.287 -6.144 -3.188 1.00 89.31 81 LEU A O 1
ATOM 661 N N . GLN A 1 82 ? 3.156 -7.692 -2.009 1.00 86.81 82 GLN A N 1
ATOM 662 C CA . GLN A 1 82 ? 3.381 -8.802 -2.944 1.00 86.81 82 GLN A CA 1
ATOM 663 C C . GLN A 1 82 ? 2.728 -8.542 -4.304 1.00 86.81 82 GLN A C 1
ATOM 665 O O . GLN A 1 82 ? 3.305 -8.869 -5.337 1.00 86.81 82 GLN A O 1
ATOM 670 N N . ALA A 1 83 ? 1.554 -7.907 -4.307 1.00 84.00 83 ALA A N 1
ATOM 671 C CA . ALA A 1 83 ? 0.894 -7.466 -5.527 1.00 84.00 83 ALA A CA 1
ATOM 672 C C . ALA A 1 83 ? 1.626 -6.301 -6.218 1.00 84.00 83 ALA A C 1
ATOM 674 O O . ALA A 1 83 ? 1.337 -6.019 -7.373 1.00 84.00 83 ALA A O 1
ATOM 675 N N . GLY A 1 84 ? 2.573 -5.632 -5.549 1.00 85.69 84 GLY A N 1
ATOM 676 C CA . GLY A 1 84 ? 3.303 -4.485 -6.095 1.00 85.69 84 GLY A CA 1
ATOM 677 C C . GLY A 1 84 ? 2.516 -3.169 -6.086 1.00 85.69 84 GLY A C 1
ATOM 678 O O . GLY A 1 84 ? 2.999 -2.179 -6.638 1.00 85.69 84 GLY A O 1
ATOM 679 N N . LEU A 1 85 ? 1.345 -3.155 -5.438 1.00 85.38 85 LEU A N 1
ATOM 680 C CA . LEU A 1 85 ? 0.423 -2.016 -5.366 1.00 85.38 85 LEU A CA 1
ATOM 681 C C . LEU A 1 85 ? 0.866 -0.956 -4.352 1.00 85.38 85 LEU A C 1
ATOM 683 O O . LEU A 1 85 ? 0.572 0.225 -4.511 1.00 85.38 85 LEU A O 1
ATOM 687 N N . ILE A 1 86 ? 1.586 -1.367 -3.307 1.00 87.62 86 ILE A N 1
ATOM 688 C CA . ILE A 1 86 ? 2.172 -0.458 -2.316 1.00 87.62 86 ILE A CA 1
ATOM 689 C C . ILE A 1 86 ? 3.659 -0.747 -2.143 1.00 87.62 86 ILE A C 1
ATOM 691 O O . ILE A 1 86 ? 4.150 -1.823 -2.490 1.00 87.62 86 ILE A O 1
ATOM 695 N N . ARG A 1 87 ? 4.387 0.211 -1.574 1.00 86.44 87 ARG A N 1
ATOM 696 C CA . ARG A 1 87 ? 5.805 0.080 -1.223 1.00 86.44 87 ARG A CA 1
ATOM 697 C C . ARG A 1 87 ? 6.056 0.536 0.204 1.00 86.44 87 ARG A C 1
ATOM 699 O O . ARG A 1 87 ? 5.317 1.351 0.743 1.00 86.44 87 ARG A O 1
ATOM 706 N N . ARG A 1 88 ? 7.119 0.009 0.813 1.00 82.44 88 ARG A N 1
ATOM 707 C CA . ARG A 1 88 ? 7.628 0.514 2.093 1.00 82.44 88 ARG A CA 1
ATOM 708 C C . ARG A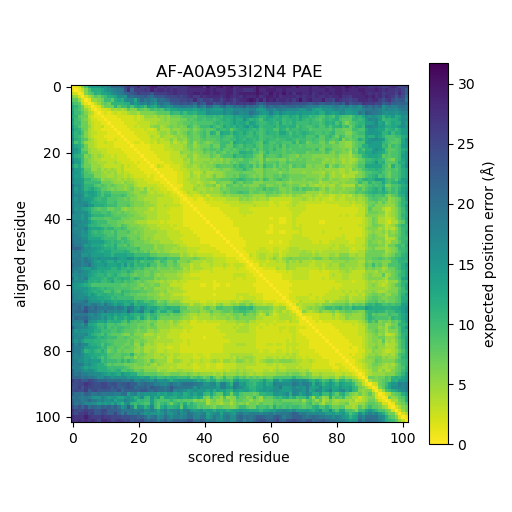 1 88 ? 8.379 1.821 1.858 1.00 82.44 88 ARG A C 1
ATOM 710 O O . ARG A 1 88 ? 9.217 1.888 0.960 1.00 82.44 88 ARG A O 1
ATOM 717 N N . ALA A 1 89 ? 8.091 2.834 2.665 1.00 76.00 89 ALA A N 1
ATOM 718 C CA . ALA A 1 89 ? 8.834 4.082 2.656 1.00 76.00 89 ALA A CA 1
ATOM 719 C C . ALA A 1 89 ? 10.260 3.845 3.187 1.00 76.00 89 ALA A C 1
ATOM 721 O O . ALA A 1 89 ? 10.463 3.138 4.170 1.00 76.00 89 ALA A O 1
ATOM 722 N N 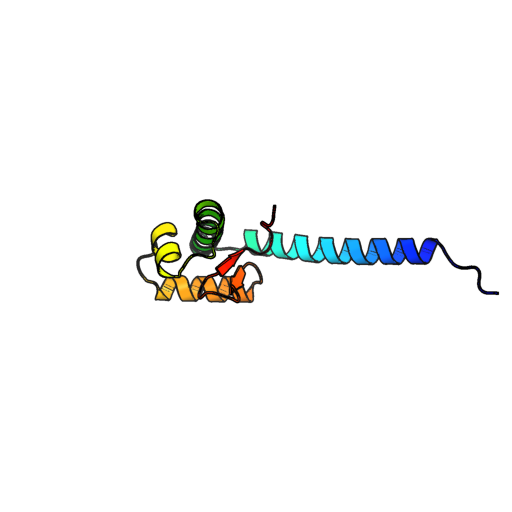. SER A 1 90 ? 11.267 4.428 2.529 1.00 64.31 90 SER A N 1
ATOM 723 C CA . SER A 1 90 ? 12.683 4.177 2.853 1.00 64.31 90 SER A CA 1
ATOM 724 C C . SER A 1 90 ? 13.167 4.876 4.130 1.00 64.31 90 SER A C 1
ATOM 726 O O . SER A 1 90 ? 14.174 4.456 4.692 1.00 64.31 90 SER A O 1
ATOM 728 N N . ARG A 1 91 ? 12.508 5.957 4.566 1.00 56.50 91 ARG A N 1
ATOM 729 C CA . ARG A 1 91 ? 12.945 6.795 5.704 1.00 56.50 91 ARG A CA 1
ATOM 730 C C . ARG A 1 91 ? 12.120 6.598 6.977 1.00 56.50 91 ARG A C 1
ATOM 732 O O . ARG A 1 91 ? 12.493 7.100 8.031 1.00 56.50 91 ARG A O 1
ATOM 739 N N . THR A 1 92 ? 11.002 5.883 6.898 1.00 53.66 92 THR A N 1
ATOM 740 C CA . THR A 1 92 ? 10.035 5.752 7.996 1.00 53.66 92 THR A CA 1
ATOM 741 C C . THR A 1 92 ? 9.300 4.423 7.850 1.00 53.66 92 THR A C 1
ATOM 743 O O . THR A 1 92 ? 9.121 3.943 6.735 1.00 53.66 92 THR A O 1
ATOM 746 N N . VAL A 1 93 ? 8.851 3.827 8.959 1.00 64.31 93 VAL A N 1
ATOM 747 C CA . VAL A 1 93 ? 7.961 2.645 9.002 1.00 64.31 93 VAL A CA 1
ATOM 748 C C . VAL A 1 93 ? 6.551 2.979 8.473 1.00 64.31 93 VAL A C 1
ATOM 750 O O . VAL A 1 93 ? 5.555 2.862 9.183 1.00 64.31 93 VAL A O 1
ATOM 753 N N . GLY A 1 94 ? 6.474 3.425 7.220 1.00 61.50 94 GLY A N 1
ATOM 754 C CA . GLY A 1 94 ? 5.248 3.797 6.521 1.00 61.50 94 GLY A CA 1
ATOM 755 C C . GLY A 1 94 ? 5.133 3.124 5.154 1.00 61.50 94 GLY A C 1
ATOM 756 O O . GLY A 1 94 ? 6.086 2.514 4.657 1.00 61.50 94 GLY A O 1
ATOM 757 N N . TYR A 1 95 ? 3.949 3.214 4.553 1.00 71.69 95 TYR A N 1
ATOM 758 C CA . TYR A 1 95 ? 3.634 2.628 3.247 1.00 71.69 95 TYR A CA 1
ATOM 759 C C . TYR A 1 95 ? 3.172 3.722 2.282 1.00 71.69 95 TYR A C 1
ATOM 761 O O . TYR A 1 95 ? 2.505 4.652 2.712 1.00 71.69 95 TYR A O 1
ATOM 769 N N . THR A 1 96 ? 3.527 3.612 1.004 1.00 75.12 96 THR A N 1
ATOM 770 C CA . THR A 1 96 ? 3.135 4.549 -0.067 1.00 75.12 96 THR A CA 1
ATOM 771 C C . THR A 1 96 ? 2.491 3.780 -1.216 1.00 75.12 96 THR A C 1
ATOM 773 O O . THR A 1 96 ? 2.864 2.625 -1.476 1.00 75.12 96 THR A O 1
ATOM 776 N N . THR A 1 97 ? 1.502 4.381 -1.877 1.00 77.06 97 THR A N 1
ATOM 777 C CA . THR A 1 97 ? 0.818 3.751 -3.016 1.00 77.06 97 THR A CA 1
ATOM 778 C C . THR A 1 97 ? 1.612 3.909 -4.311 1.00 77.06 97 THR A C 1
ATOM 780 O O . THR A 1 97 ? 2.197 4.950 -4.602 1.00 77.06 97 THR A O 1
ATOM 783 N N . ARG A 1 98 ? 1.672 2.846 -5.118 1.00 64.19 98 ARG A N 1
ATOM 784 C CA . ARG A 1 98 ? 2.362 2.878 -6.409 1.00 64.19 98 ARG A CA 1
ATOM 785 C C . ARG A 1 98 ? 1.367 3.341 -7.474 1.00 64.19 98 ARG A C 1
ATOM 787 O O . ARG A 1 98 ? 0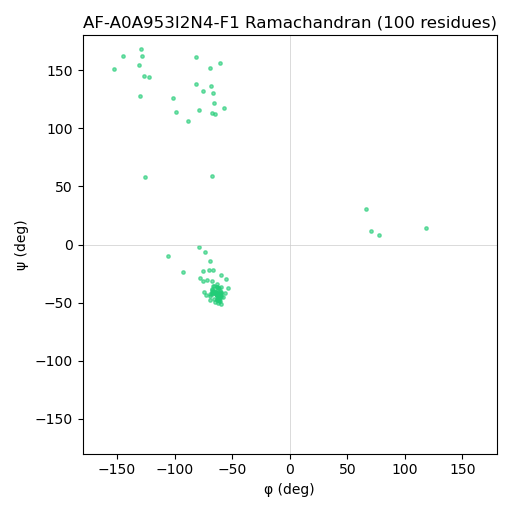.493 2.575 -7.856 1.00 64.19 98 ARG A O 1
ATOM 794 N N . GLY A 1 99 ? 1.507 4.581 -7.944 1.00 59.69 99 GLY A N 1
ATOM 795 C CA . GLY A 1 99 ? 0.680 5.119 -9.036 1.00 59.69 99 GLY A CA 1
ATOM 796 C C . GLY A 1 99 ? -0.184 6.335 -8.692 1.00 59.69 99 GLY A C 1
ATOM 797 O O . GLY A 1 99 ? -1.072 6.665 -9.465 1.00 59.69 99 GLY A O 1
ATOM 798 N N . GLN A 1 100 ? 0.060 7.004 -7.563 1.00 45.97 100 GLN A N 1
ATOM 799 C CA . GLN A 1 100 ? -0.537 8.306 -7.233 1.00 45.97 100 GLN A CA 1
ATOM 800 C C . GLN A 1 100 ? 0.590 9.299 -6.906 1.00 45.97 100 GLN A C 1
ATOM 802 O O . GLN A 1 100 ? 0.696 9.803 -5.795 1.00 45.97 100 GLN A O 1
ATOM 807 N N . ALA A 1 101 ? 1.504 9.502 -7.854 1.00 36.88 101 ALA A N 1
ATOM 808 C CA . ALA A 1 101 ? 2.366 10.678 -7.843 1.00 36.88 101 ALA A CA 1
ATOM 809 C C . ALA A 1 101 ? 1.739 11.668 -8.827 1.00 36.88 101 ALA A C 1
ATOM 811 O O . ALA A 1 101 ? 1.625 11.336 -10.009 1.00 36.88 101 ALA A O 1
ATOM 812 N N . SER A 1 102 ? 1.259 12.797 -8.300 1.00 37.97 102 SER A N 1
ATOM 813 C CA . SER A 1 102 ? 0.838 13.966 -9.079 1.00 37.97 102 SER A CA 1
ATOM 814 C C . SER A 1 102 ? 1.947 14.469 -9.998 1.00 37.97 102 SER A C 1
ATOM 816 O O . SER A 1 102 ? 3.133 14.333 -9.614 1.00 37.97 102 SER A O 1
#

Organism: Symbiobacterium thermophilum (NCBI:txid2734)

Solvent-accessible surface area (backbone atoms only — not comparable to full-atom values): 5829 Å² total; per-residue (Å²): 133,82,80,82,60,71,62,58,61,50,52,52,47,50,51,53,50,50,54,51,51,53,52,50,52,49,51,56,51,55,64,66,71,43,50,78,68,45,46,36,45,53,48,28,36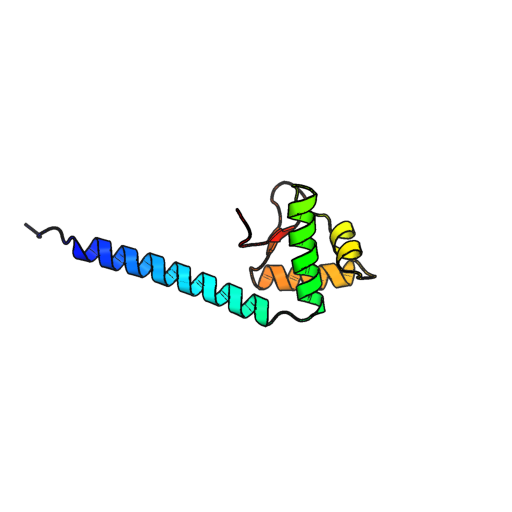,48,51,40,28,69,75,67,74,45,58,40,39,67,65,59,34,18,61,68,43,70,45,95,43,63,68,60,48,48,56,42,50,53,52,35,41,75,69,59,48,33,44,76,45,92,90,47,88,15,40,43,61,64,88,77,78,132